Protein AF-A0A355UEP9-F1 (afdb_monomer)

Foldseek 3Di:
DPDLADEDEQFDDPVVPDPDTDGDDDLCLLVCL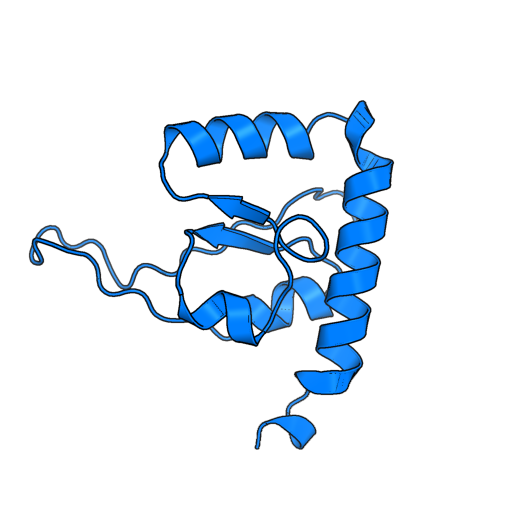QVLHAYEYEDDPVCVVQDDDLQAHDYDPDPVRSVVVVVVSPPPVCSVSSNRNSVVSNVSSVVQVDPVNPD

Sequence (103 aa):
SAHSLSLNITELRNTYVLKKPIHKLHLRTFEIPMAGGLEFTSYTPEILNYFEPDKEIVLYDSDEEMTEKARFYLDPKNEYLCKIMKKNARKRSVSEHTWKNRF

Mean predicted aligned error: 5.2 Å

pLDDT: mean 88.57, std 11.93, range [45.47, 97.94]

Nearest PDB structures (foldseek):
  6kih-assembly4_D  TM=8.461E-01  e=3.563E-02  Thermosynechococcus vestitus
  5d00-assembly1_A  TM=7.345E-01  e=4.047E-02  Bacillus subtilis subsp. subtilis str. 168
  5i45-assembly1_A  TM=8.229E-01  e=8.160E-02  Francisella tularensis subsp. tularensis SCHU S4
  5d00-assembly1_B  TM=7.359E-01  e=1.275E-01  Bacillus subtilis subsp. subtilis str. 168
  4xsp-assembly1_B  TM=8.610E-01  e=7.596E-01  Nostoc sp. PCC 7120 = FACHB-418

Structure (mmCIF, N/CA/C/O backbone):
data_AF-A0A355UEP9-F1
#
_entry.id   AF-A0A355UEP9-F1
#
loop_
_atom_site.group_PDB
_atom_site.id
_atom_site.type_symbol
_atom_site.label_atom_id
_atom_site.label_alt_id
_atom_site.label_comp_id
_atom_site.label_asym_id
_atom_site.label_entity_id
_atom_site.label_seq_id
_atom_site.pdbx_PDB_ins_code
_atom_site.Cartn_x
_atom_site.Cartn_y
_atom_site.Cartn_z
_atom_site.occupancy
_atom_site.B_iso_or_equiv
_atom_site.auth_seq_id
_atom_site.auth_comp_id
_atom_site.auth_asym_id
_atom_site.auth_atom_id
_atom_site.pdbx_PDB_model_num
ATOM 1 N N . SER A 1 1 ? -2.854 -7.532 14.833 1.00 45.47 1 SER A N 1
ATOM 2 C CA . SER A 1 1 ? -1.714 -8.136 14.117 1.00 45.47 1 SER A CA 1
ATOM 3 C C . SER A 1 1 ? -0.683 -7.048 13.870 1.00 45.47 1 SER A C 1
ATOM 5 O O . SER A 1 1 ? -1.052 -6.001 13.351 1.00 45.47 1 SER A O 1
ATOM 7 N N . ALA A 1 2 ? 0.544 -7.242 14.355 1.00 48.16 2 ALA A N 1
ATOM 8 C CA . ALA A 1 2 ? 1.535 -6.208 14.679 1.00 48.16 2 ALA A CA 1
ATOM 9 C C . ALA A 1 2 ? 2.425 -5.754 13.501 1.00 48.16 2 ALA A C 1
ATOM 11 O O . ALA A 1 2 ? 3.587 -5.412 13.701 1.00 48.16 2 ALA A O 1
ATOM 12 N N . HIS A 1 3 ? 1.893 -5.739 12.276 1.00 53.31 3 HIS A N 1
ATOM 13 C CA . HIS A 1 3 ? 2.623 -5.235 11.110 1.00 53.31 3 HIS A CA 1
ATOM 14 C C . HIS A 1 3 ? 1.812 -4.135 10.416 1.00 53.31 3 HIS A C 1
ATOM 16 O O . HIS A 1 3 ? 0.696 -4.353 9.931 1.00 53.31 3 HIS A O 1
ATOM 22 N N . SER A 1 4 ? 2.348 -2.915 10.424 1.00 68.75 4 SER A N 1
ATOM 23 C CA . SER A 1 4 ? 1.746 -1.716 9.827 1.00 68.75 4 SER A CA 1
ATOM 24 C C . SER A 1 4 ? 1.742 -1.781 8.298 1.00 68.75 4 SER A C 1
ATOM 26 O O . SER A 1 4 ? 0.736 -1.394 7.708 1.00 68.75 4 SER A O 1
ATOM 28 N N . LEU A 1 5 ? 2.772 -2.377 7.688 1.00 80.12 5 LEU A N 1
ATOM 29 C CA . LEU A 1 5 ? 3.012 -2.384 6.242 1.00 80.12 5 LEU A CA 1
ATOM 30 C C . LEU A 1 5 ? 3.452 -3.776 5.743 1.00 80.12 5 LEU A C 1
ATOM 32 O O . LEU A 1 5 ? 4.096 -4.520 6.485 1.00 80.12 5 LEU A O 1
ATOM 36 N N . SER A 1 6 ? 3.115 -4.142 4.505 1.00 85.06 6 SER A N 1
ATOM 37 C CA . SER A 1 6 ? 3.546 -5.391 3.859 1.00 85.06 6 SER A CA 1
ATOM 38 C C . SER A 1 6 ? 4.181 -5.086 2.505 1.00 85.06 6 SER A C 1
ATOM 40 O O . SER A 1 6 ? 3.496 -4.672 1.577 1.00 85.06 6 SER A O 1
ATOM 42 N N . LEU A 1 7 ? 5.500 -5.277 2.415 1.00 84.62 7 LEU A N 1
ATOM 43 C CA . LEU A 1 7 ? 6.269 -5.017 1.200 1.00 84.62 7 LEU A CA 1
ATOM 44 C C . LEU A 1 7 ? 6.058 -6.136 0.171 1.00 84.62 7 LEU A C 1
ATOM 46 O O . LEU A 1 7 ? 6.262 -7.316 0.474 1.00 84.62 7 LEU A O 1
ATOM 50 N N . ASN A 1 8 ? 5.707 -5.756 -1.053 1.00 83.25 8 ASN A N 1
ATOM 51 C CA . ASN A 1 8 ? 5.594 -6.647 -2.198 1.00 83.25 8 ASN A CA 1
ATOM 52 C C . ASN A 1 8 ? 6.505 -6.166 -3.332 1.00 83.25 8 ASN A C 1
ATOM 54 O O . ASN A 1 8 ? 6.421 -5.021 -3.768 1.00 83.25 8 ASN A O 1
ATOM 58 N N . ILE A 1 9 ? 7.363 -7.056 -3.822 1.00 82.38 9 ILE A N 1
ATOM 59 C CA . ILE A 1 9 ? 8.309 -6.766 -4.901 1.00 82.38 9 ILE A CA 1
ATOM 60 C C . ILE A 1 9 ? 7.688 -7.270 -6.203 1.00 82.38 9 ILE A C 1
ATOM 62 O O . ILE A 1 9 ? 7.433 -8.466 -6.332 1.00 82.38 9 ILE A O 1
ATOM 66 N N . THR A 1 10 ? 7.436 -6.365 -7.152 1.00 77.00 10 THR A N 1
ATOM 67 C CA . THR A 1 10 ? 6.856 -6.699 -8.473 1.00 77.00 10 THR A CA 1
ATOM 68 C C . THR A 1 10 ? 7.912 -6.975 -9.541 1.00 77.00 10 THR A C 1
ATOM 70 O O . THR A 1 10 ? 7.588 -7.439 -10.635 1.00 77.00 10 THR A O 1
ATOM 73 N N . GLU A 1 11 ? 9.180 -6.690 -9.249 1.00 75.00 11 GLU A N 1
ATOM 74 C CA . GLU A 1 11 ? 10.294 -6.921 -10.161 1.00 75.00 11 GLU A CA 1
ATOM 75 C C . GLU A 1 11 ? 10.601 -8.415 -10.312 1.00 75.00 11 GLU A C 1
ATOM 77 O O . GLU A 1 11 ? 10.985 -9.112 -9.367 1.00 75.00 11 GLU A O 1
ATOM 82 N N . LEU A 1 12 ? 10.500 -8.914 -11.542 1.00 65.25 12 LEU A N 1
ATOM 83 C CA . LEU A 1 12 ? 10.923 -10.260 -11.897 1.00 65.25 12 LEU A CA 1
ATOM 84 C C . LEU A 1 12 ? 12.445 -10.293 -12.042 1.00 65.25 12 LEU A C 1
ATOM 86 O O . LEU A 1 12 ? 12.975 -9.939 -13.090 1.00 65.25 12 LEU A O 1
ATOM 90 N N . ARG A 1 13 ? 13.127 -10.772 -10.992 1.00 55.31 13 ARG A N 1
ATOM 91 C CA . ARG A 1 13 ? 14.568 -11.086 -10.956 1.00 55.31 13 ARG A CA 1
ATOM 92 C C . ARG A 1 13 ? 15.435 -9.996 -11.606 1.00 55.31 13 ARG A C 1
ATOM 94 O O . ARG A 1 13 ? 15.818 -10.106 -12.773 1.00 55.31 13 ARG A O 1
ATOM 101 N N . ASN A 1 14 ? 15.840 -9.003 -10.816 1.00 60.97 14 ASN A N 1
ATOM 102 C CA . ASN A 1 14 ? 16.933 -8.103 -11.178 1.00 60.97 14 ASN A CA 1
ATOM 103 C C . ASN A 1 14 ? 18.256 -8.899 -11.252 1.00 60.97 14 ASN A C 1
ATOM 105 O O . ASN A 1 14 ? 19.008 -9.015 -10.292 1.00 60.97 14 ASN A O 1
ATOM 109 N N . THR A 1 15 ? 18.479 -9.561 -12.386 1.00 63.12 15 THR A N 1
ATOM 110 C CA . THR A 1 15 ? 19.655 -10.402 -12.666 1.00 63.12 15 THR A CA 1
ATOM 111 C C . THR A 1 15 ? 20.836 -9.589 -13.191 1.00 63.12 15 THR A C 1
ATOM 113 O O . THR A 1 15 ? 21.844 -10.176 -13.570 1.00 63.12 15 THR A O 1
ATOM 116 N N . TYR A 1 16 ? 20.702 -8.259 -13.284 1.00 63.09 16 TYR A N 1
ATOM 117 C CA . TYR A 1 16 ? 21.616 -7.361 -14.002 1.00 63.09 16 TYR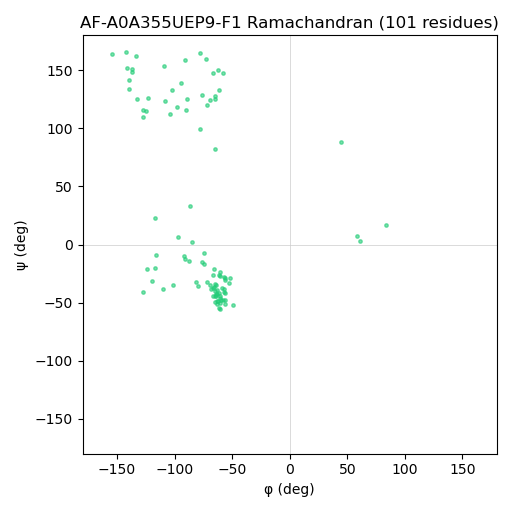 A CA 1
ATOM 118 C C . TYR A 1 16 ? 21.781 -7.676 -15.504 1.00 63.09 16 TYR A C 1
ATOM 120 O O . TYR A 1 16 ? 22.592 -7.052 -16.182 1.00 63.09 16 TYR A O 1
ATOM 128 N N . VAL A 1 17 ? 20.993 -8.613 -16.050 1.00 67.81 17 VAL A N 1
ATOM 129 C CA . VAL A 1 17 ? 21.004 -8.970 -17.480 1.00 67.81 17 VAL A CA 1
ATOM 130 C C . VAL A 1 17 ? 20.177 -7.982 -18.307 1.00 67.81 17 VAL A C 1
ATOM 132 O O . VAL A 1 17 ? 20.495 -7.714 -19.464 1.00 67.81 17 VAL A O 1
ATOM 135 N N . LEU A 1 18 ? 19.113 -7.418 -17.726 1.00 66.06 18 LEU A N 1
ATOM 136 C CA . LEU A 1 18 ? 18.221 -6.480 -18.405 1.00 66.06 18 LEU A CA 1
ATOM 137 C C . LEU A 1 18 ? 18.516 -5.040 -17.978 1.00 66.06 18 LEU A C 1
ATOM 139 O O . LEU A 1 18 ? 18.569 -4.741 -16.790 1.00 66.06 18 LEU A O 1
ATOM 143 N N . LYS A 1 19 ? 18.620 -4.127 -18.956 1.00 68.50 19 LYS A N 1
ATOM 144 C CA . LYS A 1 19 ? 18.733 -2.673 -18.709 1.00 68.50 19 LYS A CA 1
ATOM 145 C C . LYS A 1 19 ? 17.523 -2.087 -17.977 1.00 68.50 19 LYS A C 1
ATOM 147 O O . LYS A 1 19 ? 17.649 -1.040 -17.355 1.00 68.50 19 LYS A O 1
ATOM 152 N N . LYS A 1 20 ? 16.354 -2.717 -18.113 1.00 69.38 20 LYS A N 1
ATOM 153 C CA . LYS A 1 20 ? 15.120 -2.361 -17.410 1.00 69.38 20 LYS A CA 1
ATOM 154 C C . LYS A 1 20 ? 14.504 -3.643 -16.844 1.00 69.38 20 LYS A C 1
ATOM 156 O O . LYS A 1 20 ? 14.319 -4.580 -17.627 1.00 69.38 20 LYS A O 1
ATOM 161 N N . PRO A 1 21 ? 14.223 -3.718 -15.534 1.00 73.75 21 PRO A N 1
ATOM 162 C CA . PRO A 1 21 ? 13.565 -4.878 -14.951 1.00 73.75 21 PRO A CA 1
ATOM 163 C C . PRO A 1 21 ? 12.161 -5.059 -15.543 1.00 73.75 21 PRO A C 1
ATOM 165 O O . PRO A 1 21 ? 11.510 -4.104 -15.969 1.00 73.75 21 PRO A O 1
ATOM 168 N N . ILE A 1 22 ? 11.704 -6.309 -15.606 1.00 78.25 22 ILE A N 1
ATOM 169 C CA . ILE A 1 22 ? 10.335 -6.627 -16.016 1.00 78.25 22 ILE A CA 1
ATOM 170 C C . ILE A 1 22 ? 9.479 -6.621 -14.755 1.00 78.25 22 ILE A C 1
ATOM 172 O O . ILE A 1 22 ? 9.770 -7.358 -13.814 1.00 78.25 22 ILE A O 1
ATOM 176 N N . HIS A 1 23 ? 8.410 -5.832 -14.750 1.00 80.38 23 HIS A N 1
ATOM 177 C CA . HIS A 1 23 ? 7.447 -5.820 -13.655 1.00 80.38 23 HIS A CA 1
ATOM 178 C C . HIS A 1 23 ? 6.284 -6.761 -13.962 1.00 80.38 23 HIS A C 1
ATOM 180 O O . HIS A 1 23 ? 5.797 -6.813 -15.094 1.00 80.38 23 HIS A O 1
ATOM 186 N N . LYS A 1 24 ? 5.834 -7.509 -12.953 1.00 84.38 24 LYS A N 1
ATOM 187 C CA . LYS A 1 24 ? 4.636 -8.346 -13.031 1.00 84.38 24 LYS A CA 1
ATOM 188 C C . LYS A 1 24 ? 3.855 -8.259 -11.730 1.00 84.38 24 LYS A C 1
ATOM 190 O O . LYS A 1 24 ? 4.417 -8.420 -10.649 1.00 84.38 24 LYS A O 1
ATOM 195 N N . LEU A 1 25 ? 2.540 -8.085 -11.838 1.00 84.56 25 LEU A N 1
ATOM 196 C CA . LEU A 1 25 ? 1.664 -8.206 -10.680 1.00 84.56 25 LEU A CA 1
ATOM 197 C C . LEU A 1 25 ? 1.591 -9.665 -10.218 1.00 84.56 25 LEU A C 1
ATOM 199 O O . LEU A 1 25 ? 1.261 -10.584 -10.976 1.00 84.56 25 LEU A O 1
ATOM 203 N N . HIS A 1 26 ? 1.918 -9.874 -8.947 1.00 87.19 26 HIS A N 1
ATOM 204 C CA . HIS A 1 26 ? 1.808 -11.165 -8.282 1.00 87.19 26 HIS A CA 1
ATOM 205 C C . HIS A 1 26 ? 0.430 -11.307 -7.627 1.00 87.19 26 HIS A C 1
ATOM 207 O O . HIS A 1 26 ? -0.213 -10.318 -7.291 1.00 87.19 26 HIS A O 1
ATOM 213 N N . LEU A 1 27 ? -0.009 -12.545 -7.363 1.00 90.06 27 LEU A N 1
ATOM 214 C CA . LEU A 1 27 ? -1.244 -12.781 -6.596 1.00 90.06 27 LEU A CA 1
ATOM 215 C C . LEU A 1 27 ? -1.207 -12.099 -5.220 1.00 90.06 27 LEU A C 1
ATOM 217 O O . LEU A 1 27 ? -2.233 -11.622 -4.738 1.00 90.06 27 LEU A O 1
ATOM 221 N N . ARG A 1 28 ? -0.001 -11.941 -4.664 1.00 89.88 28 ARG A N 1
ATOM 222 C CA . ARG A 1 28 ? 0.263 -11.223 -3.419 1.00 89.88 28 ARG A CA 1
ATOM 223 C C . ARG A 1 28 ? -0.320 -9.805 -3.386 1.00 89.88 28 ARG A C 1
ATOM 225 O O . ARG A 1 28 ? -0.797 -9.398 -2.331 1.00 89.88 28 ARG A O 1
ATOM 232 N N . THR A 1 29 ? -0.366 -9.116 -4.529 1.00 93.12 29 THR A N 1
ATOM 233 C CA . THR A 1 29 ? -0.968 -7.778 -4.664 1.00 93.12 29 THR A CA 1
ATOM 234 C C . THR A 1 29 ? -2.440 -7.764 -4.233 1.00 93.12 29 THR A C 1
ATOM 236 O O . THR A 1 29 ? -2.940 -6.753 -3.754 1.00 93.12 29 THR A O 1
ATOM 239 N N . PHE A 1 30 ? -3.139 -8.896 -4.349 1.00 93.81 30 PHE A N 1
ATOM 240 C CA . PHE A 1 30 ? -4.539 -9.051 -3.945 1.00 93.81 30 PHE A CA 1
ATOM 241 C C . PHE A 1 30 ? -4.673 -9.757 -2.588 1.00 93.81 30 PHE A C 1
ATOM 243 O O . PHE A 1 30 ? -5.557 -9.429 -1.793 1.00 93.81 30 PHE A O 1
ATOM 250 N N . GLU A 1 31 ? -3.782 -10.706 -2.292 1.00 92.94 31 GLU A N 1
ATOM 251 C CA . GLU A 1 31 ? -3.803 -11.475 -1.043 1.00 92.94 31 GLU A CA 1
ATOM 252 C C . GLU A 1 31 ? -3.459 -10.619 0.183 1.00 92.94 31 GLU A C 1
ATOM 254 O O . GLU A 1 31 ? -4.090 -10.791 1.227 1.00 92.94 31 GLU A O 1
ATOM 259 N N . ILE A 1 32 ? -2.511 -9.676 0.077 1.00 94.62 32 ILE A N 1
ATOM 260 C CA . ILE A 1 32 ? -2.134 -8.786 1.190 1.00 94.62 32 ILE A CA 1
ATOM 261 C C . ILE A 1 32 ? -3.339 -7.951 1.653 1.00 94.62 32 ILE A C 1
ATOM 263 O O . ILE A 1 32 ? -3.713 -8.060 2.830 1.00 94.62 32 ILE A O 1
ATOM 267 N N . PRO A 1 33 ? -4.011 -7.179 0.774 1.00 95.44 33 PRO A N 1
ATOM 268 C CA . PRO A 1 33 ? -5.241 -6.481 1.136 1.00 95.44 33 PRO A CA 1
ATOM 269 C C . PRO A 1 33 ? -6.341 -7.413 1.661 1.00 95.44 33 PRO A C 1
ATOM 271 O O . PRO A 1 33 ? -7.006 -7.101 2.653 1.00 95.44 33 PRO A O 1
ATOM 274 N N . MET A 1 34 ? -6.519 -8.590 1.050 1.00 94.31 34 MET A N 1
ATOM 275 C CA . MET A 1 34 ? -7.532 -9.565 1.470 1.00 94.31 34 MET A CA 1
ATOM 276 C C . MET A 1 34 ? -7.268 -10.114 2.880 1.00 94.31 34 MET A C 1
ATOM 278 O O . MET A 1 34 ? -8.208 -10.301 3.654 1.00 94.31 34 MET A O 1
ATOM 282 N N . ALA A 1 35 ? -6.003 -10.292 3.261 1.00 93.19 35 ALA A N 1
ATOM 283 C CA . ALA A 1 35 ? -5.583 -10.662 4.611 1.00 93.19 35 ALA A CA 1
ATOM 284 C C . ALA A 1 35 ? -5.692 -9.501 5.624 1.00 93.19 35 ALA A C 1
ATOM 286 O O . ALA A 1 35 ? -5.560 -9.719 6.827 1.00 93.19 35 ALA A O 1
ATOM 287 N N . GLY A 1 36 ? -6.004 -8.279 5.174 1.00 92.69 36 GLY A N 1
ATOM 288 C CA . GLY A 1 36 ? -6.053 -7.071 6.006 1.00 92.69 36 GLY A CA 1
ATOM 289 C C . GLY A 1 36 ? -4.691 -6.397 6.208 1.00 92.69 36 GLY A C 1
ATOM 290 O O . GLY A 1 36 ? -4.537 -5.595 7.134 1.00 92.69 36 GLY A O 1
ATOM 291 N N . GLY A 1 37 ? -3.701 -6.733 5.380 1.00 93.75 37 GLY A N 1
ATOM 292 C CA . GLY A 1 37 ? -2.431 -6.019 5.283 1.00 93.75 37 GLY A CA 1
ATOM 293 C C . GLY A 1 37 ? -2.561 -4.728 4.474 1.00 93.75 37 GLY A C 1
ATOM 294 O O . GLY A 1 37 ? -3.557 -4.508 3.786 1.00 93.75 37 GLY A O 1
ATOM 295 N N . LEU A 1 38 ? -1.553 -3.862 4.587 1.00 96.12 38 LEU A N 1
ATOM 296 C CA . LEU A 1 38 ? -1.419 -2.674 3.745 1.00 96.12 38 LEU A CA 1
ATOM 297 C C . LEU A 1 38 ? -0.336 -2.965 2.711 1.00 96.12 38 LEU A C 1
ATOM 299 O O . LEU A 1 38 ? 0.824 -3.131 3.089 1.00 96.12 38 LEU A O 1
ATOM 303 N N . GLU A 1 39 ? -0.738 -3.068 1.447 1.00 96.38 39 GLU A N 1
ATOM 304 C CA . GLU A 1 39 ? 0.173 -3.288 0.325 1.00 96.38 39 GLU A CA 1
ATOM 305 C C . GLU A 1 39 ? 1.100 -2.085 0.171 1.00 96.38 39 GLU A C 1
ATOM 307 O O . GLU A 1 39 ? 0.642 -0.942 0.086 1.00 96.38 39 GLU A O 1
ATOM 312 N N . PHE A 1 40 ? 2.398 -2.364 0.125 1.00 96.31 40 PHE A N 1
ATOM 313 C CA . PHE A 1 40 ? 3.434 -1.397 -0.187 1.00 96.31 40 PHE A CA 1
ATOM 314 C C . PHE A 1 40 ? 4.301 -1.946 -1.307 1.00 96.31 40 PHE A C 1
ATOM 316 O O . PHE A 1 40 ? 4.926 -2.995 -1.148 1.00 96.31 40 PHE A O 1
ATOM 323 N N . THR A 1 41 ? 4.298 -1.282 -2.456 1.00 95.00 41 THR A N 1
ATOM 324 C CA . THR A 1 41 ? 4.933 -1.823 -3.659 1.00 95.00 41 THR A CA 1
ATOM 325 C C . THR A 1 41 ? 5.358 -0.727 -4.626 1.00 95.00 41 THR A C 1
ATOM 327 O O . THR A 1 41 ? 4.920 0.415 -4.513 1.00 95.00 41 THR A O 1
ATOM 330 N N . SER A 1 42 ? 6.225 -1.066 -5.572 1.00 93.44 42 SER A N 1
ATOM 331 C CA . SER A 1 42 ? 6.666 -0.135 -6.602 1.00 93.44 42 SER A CA 1
ATOM 332 C C . SER A 1 42 ? 5.516 0.230 -7.543 1.00 93.44 42 SER A C 1
ATOM 334 O O . SER A 1 42 ? 4.638 -0.587 -7.844 1.00 93.44 42 SER A O 1
ATOM 336 N N . TYR A 1 43 ? 5.538 1.453 -8.053 1.00 93.31 43 TYR A N 1
ATOM 337 C CA . TYR A 1 43 ? 4.581 1.924 -9.033 1.00 93.31 43 TYR A CA 1
ATOM 338 C C . TYR A 1 43 ? 4.662 1.091 -10.318 1.00 93.31 43 TYR A C 1
ATOM 340 O O . TYR A 1 43 ? 5.731 0.829 -10.867 1.00 93.31 43 TYR A O 1
ATOM 348 N N . THR A 1 44 ? 3.499 0.682 -10.819 1.00 90.62 44 THR A N 1
ATOM 349 C CA . THR A 1 44 ? 3.340 0.158 -12.177 1.00 90.62 44 THR A CA 1
ATOM 350 C C . THR A 1 44 ? 2.033 0.709 -12.744 1.00 90.62 44 THR A C 1
ATOM 352 O O . THR A 1 44 ? 1.045 0.762 -12.012 1.00 90.62 44 THR A O 1
ATOM 355 N N . PRO A 1 45 ? 1.953 1.084 -14.033 1.00 91.75 45 PRO A N 1
ATOM 356 C CA . PRO A 1 45 ? 0.700 1.579 -14.610 1.00 91.75 45 PRO A CA 1
ATOM 357 C C . PRO A 1 45 ? -0.470 0.594 -14.459 1.00 91.75 45 PRO A C 1
ATOM 359 O O . PRO A 1 45 ? -1.619 1.001 -14.331 1.00 91.75 45 PRO A O 1
ATOM 362 N N . GLU A 1 46 ? -0.177 -0.711 -14.440 1.00 92.19 46 GLU A N 1
ATOM 363 C CA . GLU A 1 46 ? -1.184 -1.764 -14.305 1.00 92.19 46 GLU A CA 1
ATOM 364 C C . GLU A 1 46 ? -1.892 -1.737 -12.940 1.00 92.19 46 GLU A C 1
ATOM 366 O O . GLU A 1 46 ? -3.097 -1.986 -12.881 1.00 92.19 46 GLU A O 1
ATOM 371 N N . ILE A 1 47 ? -1.181 -1.405 -11.850 1.00 93.62 47 ILE A N 1
ATOM 372 C CA . ILE A 1 47 ? -1.733 -1.487 -10.487 1.00 93.62 47 ILE A CA 1
ATOM 373 C C . ILE A 1 47 ? -2.870 -0.487 -10.242 1.00 93.62 47 ILE A C 1
ATOM 375 O O . ILE A 1 47 ? -3.769 -0.757 -9.444 1.00 93.62 47 ILE A O 1
ATOM 379 N N . LEU A 1 48 ? -2.871 0.626 -10.982 1.00 94.31 48 LEU A N 1
ATOM 380 C CA . LEU A 1 48 ? -3.895 1.669 -10.904 1.00 94.31 48 LEU A CA 1
ATOM 381 C C . LEU A 1 48 ? -5.276 1.187 -11.365 1.00 94.31 48 LEU A C 1
ATOM 383 O O . LEU A 1 48 ? -6.288 1.767 -10.980 1.00 94.31 48 LEU A O 1
ATOM 387 N N . ASN A 1 49 ? -5.335 0.112 -12.158 1.00 94.19 49 ASN A N 1
ATOM 388 C CA . ASN A 1 49 ? -6.604 -0.496 -12.564 1.00 94.19 49 ASN A CA 1
ATOM 389 C C . ASN A 1 49 ? -7.269 -1.283 -11.426 1.00 94.19 49 ASN A C 1
ATOM 391 O O . ASN A 1 49 ? -8.451 -1.606 -11.521 1.00 94.19 49 ASN A O 1
ATOM 395 N N . TYR A 1 50 ? -6.519 -1.617 -10.372 1.00 94.75 50 TYR A N 1
ATOM 396 C CA . TYR A 1 50 ? -6.995 -2.458 -9.276 1.00 94.75 50 TYR A CA 1
ATOM 397 C C . TYR A 1 50 ? -7.179 -1.675 -7.978 1.00 94.75 50 TYR A C 1
ATOM 399 O O . TYR A 1 50 ? -8.155 -1.900 -7.271 1.00 94.75 50 TYR A O 1
ATOM 407 N N . PHE A 1 51 ? -6.301 -0.722 -7.667 1.00 96.75 51 PHE A N 1
ATOM 408 C CA . PHE A 1 51 ? -6.325 -0.002 -6.391 1.00 96.75 51 PHE A CA 1
ATOM 409 C C . P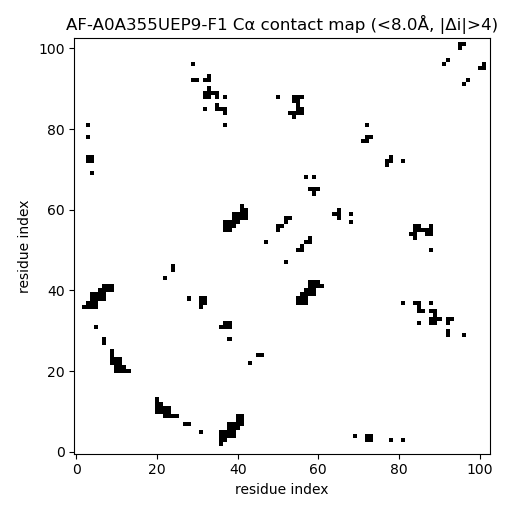HE A 1 51 ? -6.093 1.498 -6.558 1.00 96.75 51 PHE A C 1
ATOM 411 O O . PHE A 1 51 ? -5.395 1.941 -7.467 1.00 96.75 51 PHE A O 1
ATOM 418 N N . GLU A 1 52 ? -6.660 2.276 -5.639 1.00 97.44 52 GLU A N 1
ATOM 419 C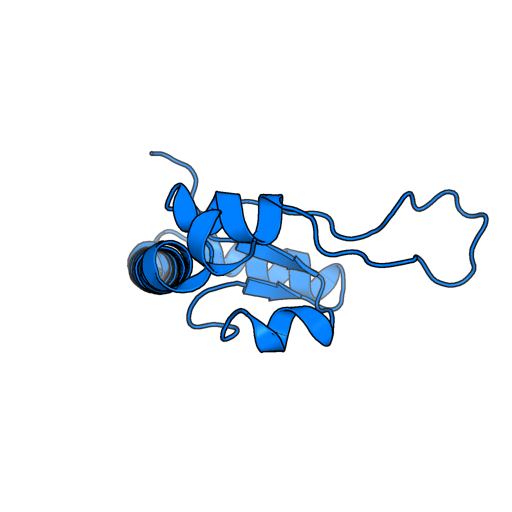 CA . GLU A 1 52 ? -6.471 3.721 -5.535 1.00 97.44 52 GLU A CA 1
ATOM 420 C C . GLU A 1 52 ? -5.267 4.028 -4.616 1.00 97.44 52 GLU A C 1
ATOM 422 O O . GLU A 1 52 ? -5.306 3.701 -3.416 1.00 97.44 52 GLU A O 1
ATOM 427 N N . PRO A 1 53 ? -4.185 4.632 -5.149 1.00 96.38 53 PRO A N 1
ATOM 428 C CA . PRO A 1 53 ? -3.015 5.009 -4.357 1.00 96.38 53 PRO A CA 1
ATOM 429 C C . PRO A 1 53 ? -3.383 5.954 -3.209 1.00 96.38 53 PRO A C 1
ATOM 431 O O . PRO A 1 53 ? -4.327 6.733 -3.319 1.00 96.38 53 PRO A O 1
ATOM 434 N N . ASP A 1 54 ? -2.666 5.853 -2.089 1.00 95.38 54 ASP A N 1
ATOM 435 C CA . ASP A 1 54 ? -2.830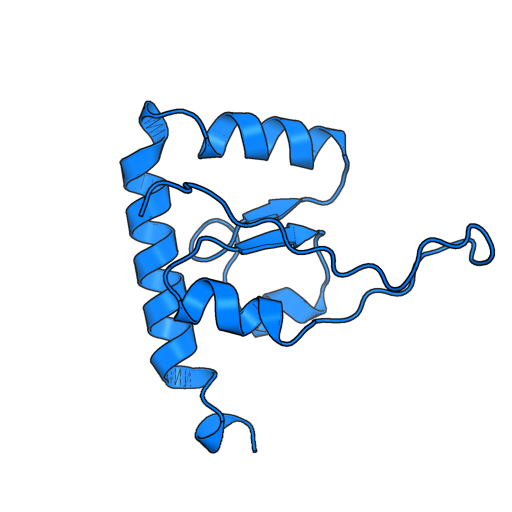 6.679 -0.877 1.00 95.38 54 ASP A CA 1
ATOM 436 C C . ASP A 1 54 ? -4.212 6.588 -0.192 1.00 95.38 54 ASP A C 1
ATOM 438 O O . ASP A 1 54 ? -4.454 7.196 0.851 1.00 95.38 54 ASP A O 1
ATOM 442 N N . LYS A 1 55 ? -5.103 5.733 -0.706 1.00 97.31 55 LYS A N 1
ATOM 443 C CA . LYS A 1 55 ? -6.401 5.401 -0.102 1.00 97.31 55 LYS A CA 1
ATOM 444 C C . LYS A 1 55 ? -6.545 3.926 0.238 1.00 97.31 55 LYS A C 1
ATOM 446 O O . LYS A 1 55 ? -7.256 3.591 1.188 1.00 97.31 55 LYS A O 1
ATOM 451 N N . GLU A 1 56 ? -5.907 3.054 -0.535 1.00 97.69 56 GLU A N 1
ATOM 452 C CA . GLU A 1 56 ? -5.984 1.597 -0.379 1.00 97.69 56 GLU A CA 1
ATOM 453 C C . GLU A 1 56 ? -4.604 0.956 -0.294 1.00 97.69 56 GLU A C 1
ATOM 455 O O . GLU A 1 56 ? -4.390 0.073 0.534 1.00 97.69 56 GLU A O 1
ATOM 460 N N . ILE A 1 57 ? -3.660 1.421 -1.109 1.00 97.25 57 ILE A N 1
ATOM 461 C CA . ILE A 1 57 ? -2.300 0.887 -1.168 1.00 97.25 57 ILE A CA 1
ATOM 462 C C . ILE A 1 57 ? -1.280 2.023 -1.167 1.00 97.25 57 ILE A C 1
ATOM 464 O O . ILE A 1 57 ? -1.613 3.171 -1.467 1.00 97.25 57 ILE A O 1
ATOM 468 N N . VAL A 1 58 ? -0.033 1.694 -0.850 1.00 97.50 58 VAL A N 1
ATOM 469 C CA . VAL A 1 58 ? 1.090 2.628 -0.897 1.00 97.50 58 VAL A CA 1
ATOM 470 C C . VAL A 1 58 ? 1.981 2.263 -2.082 1.00 97.50 58 VAL A C 1
ATOM 472 O O . VAL A 1 58 ? 2.469 1.136 -2.171 1.00 97.50 58 VAL A O 1
ATOM 475 N N . LEU A 1 59 ? 2.201 3.223 -2.979 1.00 96.38 59 LEU A N 1
ATOM 476 C CA . LEU A 1 59 ? 3.103 3.082 -4.124 1.00 96.38 59 LEU A CA 1
ATOM 477 C C . LEU A 1 59 ? 4.361 3.929 -3.937 1.00 96.38 59 LEU A C 1
ATOM 479 O O . LEU A 1 59 ? 4.295 4.945 -3.250 1.00 96.38 59 LEU A O 1
ATOM 483 N N . TYR A 1 60 ? 5.473 3.539 -4.550 1.00 95.31 60 TYR A N 1
ATOM 484 C CA . TYR A 1 60 ? 6.704 4.336 -4.640 1.00 95.31 60 TYR A CA 1
ATOM 485 C C . TYR A 1 60 ? 7.355 4.160 -6.017 1.00 95.31 60 TYR A C 1
ATOM 487 O O . TYR A 1 60 ? 7.200 3.106 -6.628 1.00 95.31 60 TYR A O 1
ATOM 495 N N . ASP A 1 61 ? 8.088 5.158 -6.500 1.00 93.12 61 ASP A N 1
ATOM 496 C CA . ASP A 1 61 ? 8.754 5.144 -7.812 1.00 93.12 61 ASP A CA 1
ATOM 497 C C . ASP A 1 61 ? 10.291 5.209 -7.705 1.00 93.12 61 ASP A C 1
ATOM 499 O O . ASP A 1 61 ? 11.001 4.999 -8.686 1.00 93.12 61 ASP A O 1
ATOM 503 N N . SER A 1 62 ? 10.832 5.447 -6.503 1.00 92.44 62 SER A N 1
ATOM 504 C CA . SER A 1 62 ? 12.274 5.389 -6.230 1.00 92.44 62 SER A CA 1
ATOM 505 C C . SER A 1 62 ? 12.596 4.801 -4.853 1.00 92.44 62 SER A C 1
ATOM 507 O O . SER A 1 62 ? 11.724 4.689 -3.987 1.00 92.44 62 SER A O 1
ATOM 509 N N . ASP A 1 63 ? 13.863 4.440 -4.633 1.00 90.62 63 ASP A N 1
ATOM 510 C CA . ASP A 1 63 ? 14.349 3.930 -3.344 1.00 90.62 63 ASP A CA 1
ATOM 511 C C . ASP A 1 63 ? 14.266 4.993 -2.234 1.00 90.62 63 ASP A C 1
ATOM 513 O O . ASP A 1 63 ? 13.981 4.681 -1.069 1.00 90.62 63 ASP A O 1
ATOM 517 N N . GLU A 1 64 ? 14.481 6.263 -2.587 1.00 95.00 64 GLU A N 1
ATOM 518 C CA . GLU A 1 64 ? 14.303 7.403 -1.688 1.00 95.00 64 GLU A CA 1
ATOM 519 C C . GLU A 1 64 ? 12.838 7.523 -1.267 1.00 95.00 64 GLU A C 1
ATOM 521 O O . GLU A 1 64 ? 12.547 7.524 -0.069 1.00 95.00 64 GLU A O 1
ATOM 526 N N . GLU A 1 65 ? 11.907 7.521 -2.227 1.00 95.88 65 GLU A N 1
ATOM 527 C CA . GLU A 1 65 ? 10.471 7.592 -1.944 1.00 95.88 65 GLU A CA 1
ATOM 528 C C . GLU A 1 65 ? 9.995 6.372 -1.144 1.00 95.88 65 GLU A C 1
ATOM 530 O O . GLU A 1 65 ? 9.210 6.511 -0.202 1.00 95.88 65 GLU A O 1
ATOM 535 N N . MET A 1 66 ? 10.508 5.177 -1.457 1.00 94.69 66 MET A N 1
ATOM 536 C CA . MET A 1 66 ? 10.245 3.965 -0.683 1.00 94.69 66 MET A CA 1
ATOM 537 C C . MET A 1 66 ? 10.643 4.175 0.781 1.00 94.69 66 MET A C 1
ATOM 539 O O . MET A 1 66 ? 9.881 3.870 1.700 1.00 94.69 66 MET A O 1
ATOM 543 N N . THR A 1 67 ? 11.834 4.719 1.015 1.00 95.31 67 THR A N 1
ATOM 544 C CA . THR A 1 67 ? 12.352 4.950 2.365 1.00 95.31 67 THR A CA 1
ATOM 545 C C . THR A 1 67 ? 11.536 6.009 3.106 1.00 95.31 67 THR A C 1
ATOM 547 O O . THR A 1 67 ? 11.189 5.814 4.274 1.00 95.31 67 THR A O 1
ATOM 550 N N . GLU A 1 68 ? 11.199 7.116 2.447 1.00 96.88 68 GLU A N 1
ATOM 551 C CA . GLU A 1 68 ? 10.387 8.194 3.017 1.00 96.88 68 GLU A CA 1
ATOM 552 C C . GLU A 1 68 ? 8.979 7.712 3.378 1.00 96.88 68 GLU A C 1
ATOM 554 O O . GLU A 1 68 ? 8.535 7.888 4.518 1.00 96.88 68 GLU A O 1
ATOM 559 N N . LYS A 1 69 ? 8.303 7.019 2.454 1.00 96.12 69 LYS A N 1
ATOM 560 C CA . LYS A 1 69 ? 6.965 6.458 2.684 1.00 96.12 69 LYS A CA 1
ATOM 561 C C . LYS A 1 69 ? 6.986 5.375 3.752 1.00 96.12 69 LYS A C 1
ATOM 563 O 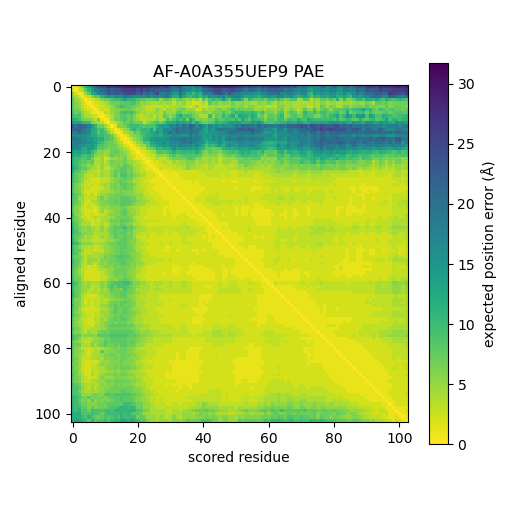O . LYS A 1 69 ? 6.103 5.363 4.609 1.00 96.12 69 LYS A O 1
ATOM 568 N N . ALA A 1 70 ? 8.003 4.515 3.780 1.00 95.31 70 ALA A N 1
ATOM 569 C CA . ALA A 1 70 ? 8.158 3.543 4.855 1.00 95.31 70 ALA A CA 1
ATOM 570 C C . ALA A 1 70 ? 8.250 4.244 6.219 1.00 95.31 70 ALA A C 1
ATOM 572 O O . ALA A 1 70 ? 7.516 3.884 7.135 1.00 95.31 70 ALA A O 1
ATOM 573 N N . ARG A 1 71 ? 9.075 5.291 6.361 1.00 95.62 71 ARG A N 1
ATOM 574 C CA . ARG A 1 71 ? 9.154 6.060 7.618 1.00 95.62 71 ARG A CA 1
ATOM 575 C C . ARG A 1 71 ? 7.815 6.691 7.987 1.00 95.62 71 ARG A C 1
ATOM 577 O O . ARG A 1 71 ? 7.407 6.594 9.140 1.00 95.62 71 ARG A O 1
ATOM 584 N N . PHE A 1 72 ? 7.124 7.289 7.019 1.00 96.19 72 PHE A N 1
ATOM 585 C CA . PHE A 1 72 ? 5.829 7.925 7.236 1.00 96.19 72 PHE A CA 1
ATOM 586 C C . PHE A 1 72 ? 4.765 6.925 7.716 1.00 96.19 72 PHE A C 1
ATOM 588 O O . PHE A 1 72 ? 4.174 7.116 8.775 1.00 96.19 72 PHE A O 1
ATOM 595 N N . TYR A 1 73 ? 4.537 5.830 6.989 1.00 94.81 73 TYR A N 1
ATOM 596 C CA . TYR A 1 73 ? 3.468 4.871 7.302 1.00 94.81 73 TYR A CA 1
ATOM 597 C C . TYR A 1 73 ? 3.789 3.938 8.486 1.00 94.81 73 TYR A C 1
ATOM 599 O O . TYR A 1 73 ? 2.884 3.295 9.029 1.00 94.81 73 TYR A O 1
ATOM 607 N N . LEU A 1 74 ? 5.059 3.859 8.903 1.00 93.50 74 LEU A N 1
ATOM 608 C CA . LEU A 1 74 ? 5.475 3.171 10.129 1.00 93.50 74 LEU A CA 1
ATOM 609 C C . LEU A 1 74 ? 5.417 4.073 11.378 1.00 93.50 74 LEU A C 1
ATOM 611 O O . LEU A 1 74 ? 5.463 3.535 12.485 1.00 93.50 74 LEU A O 1
ATOM 615 N N . ASP A 1 75 ? 5.297 5.401 11.237 1.00 94.75 75 ASP A N 1
ATOM 616 C CA . ASP A 1 75 ? 5.138 6.315 12.377 1.00 94.75 75 ASP A CA 1
ATOM 617 C C . ASP A 1 75 ? 3.798 6.035 13.095 1.00 94.75 75 ASP A C 1
ATOM 619 O O . ASP A 1 75 ? 2.738 6.084 12.457 1.00 94.75 75 ASP A O 1
ATOM 623 N N . PRO A 1 76 ? 3.796 5.775 14.420 1.00 93.44 76 PRO A N 1
ATOM 624 C CA . PRO A 1 76 ? 2.572 5.563 15.195 1.00 93.44 76 PRO A CA 1
ATOM 625 C C . PRO A 1 76 ? 1.517 6.668 15.040 1.00 93.44 76 PRO A C 1
ATOM 627 O O . PRO A 1 76 ? 0.322 6.387 15.129 1.00 93.44 76 PRO A O 1
ATOM 630 N N . LYS A 1 77 ? 1.920 7.914 14.757 1.00 95.94 77 LYS A N 1
ATOM 631 C CA . LYS A 1 77 ? 0.996 9.035 14.499 1.00 95.94 77 LYS A CA 1
ATOM 632 C C . LYS A 1 77 ? 0.086 8.781 13.296 1.00 95.94 77 LYS A C 1
ATOM 634 O O . LYS A 1 77 ? -1.034 9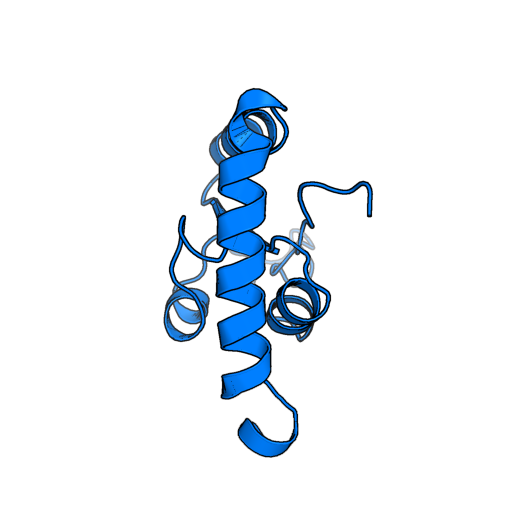.284 13.263 1.00 95.94 77 LYS A O 1
ATOM 639 N N . ASN A 1 78 ? 0.537 7.968 12.342 1.00 95.25 78 ASN A N 1
ATOM 640 C CA . ASN A 1 78 ? -0.185 7.640 11.117 1.00 95.25 78 ASN A CA 1
ATOM 641 C C . ASN A 1 78 ? -0.951 6.306 11.208 1.00 95.25 78 ASN A C 1
ATOM 643 O O . ASN A 1 78 ? -1.556 5.869 10.228 1.00 95.25 78 ASN A O 1
ATOM 647 N N . GLU A 1 79 ? -1.001 5.655 12.378 1.00 94.50 79 GLU A 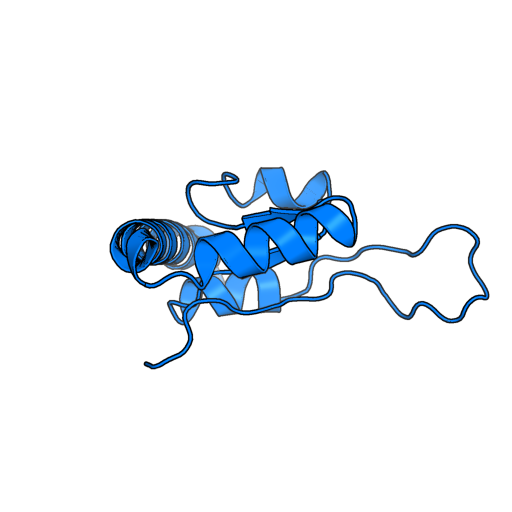N 1
ATOM 648 C CA . GLU A 1 79 ? -1.659 4.350 12.538 1.00 94.50 79 GLU A CA 1
ATOM 649 C C . GLU A 1 79 ? -3.149 4.388 12.146 1.00 94.50 79 GLU A C 1
ATOM 651 O O . GLU A 1 79 ? -3.670 3.440 11.550 1.00 94.50 79 GLU A O 1
ATOM 656 N N . TYR A 1 80 ? -3.846 5.489 12.449 1.00 95.56 80 TYR A N 1
ATOM 657 C CA . TYR A 1 80 ? -5.254 5.665 12.084 1.00 95.56 80 TYR A CA 1
ATOM 658 C C . TYR A 1 80 ? -5.461 5.698 10.563 1.00 95.56 80 TYR A C 1
ATOM 660 O O . TYR A 1 80 ? -6.364 5.031 10.052 1.00 95.56 80 TYR A O 1
ATOM 668 N N . LEU A 1 81 ? -4.585 6.397 9.836 1.00 96.38 81 LEU A N 1
ATOM 669 C CA . LEU A 1 81 ? -4.585 6.416 8.374 1.00 96.38 81 LEU A CA 1
ATOM 670 C C . LEU A 1 81 ? -4.369 5.001 7.820 1.00 96.38 81 LEU A C 1
ATOM 672 O O . LEU A 1 81 ? -5.188 4.515 7.041 1.00 96.38 81 LEU A O 1
ATOM 676 N N . CYS A 1 82 ? -3.347 4.288 8.305 1.00 96.06 82 CYS A N 1
ATOM 677 C CA . CYS A 1 82 ? -3.069 2.909 7.895 1.00 96.06 82 CYS A CA 1
ATOM 678 C C . CYS A 1 82 ? -4.267 1.975 8.146 1.00 96.06 82 CYS A C 1
ATOM 680 O O . CYS A 1 82 ? -4.564 1.108 7.323 1.00 96.06 82 CYS A O 1
ATOM 682 N N . LYS A 1 83 ? -4.992 2.145 9.263 1.00 95.75 83 LYS A N 1
ATOM 683 C CA . LYS A 1 83 ? -6.219 1.380 9.562 1.00 95.75 83 LYS A CA 1
ATOM 684 C C . LYS A 1 83 ? -7.326 1.642 8.539 1.00 95.75 83 LYS A C 1
ATOM 686 O O . LYS A 1 83 ? -7.982 0.689 8.113 1.00 95.75 83 LYS A O 1
ATOM 691 N N . ILE A 1 84 ? -7.528 2.898 8.134 1.00 97.50 84 ILE A N 1
ATOM 692 C CA . ILE A 1 84 ? -8.505 3.258 7.095 1.00 97.50 84 ILE A CA 1
ATOM 693 C C . ILE A 1 84 ? -8.116 2.623 5.759 1.00 97.50 84 ILE A C 1
ATOM 695 O O . ILE A 1 84 ? -8.952 1.965 5.138 1.00 97.50 84 ILE A O 1
ATOM 699 N N . MET A 1 85 ? -6.851 2.752 5.355 1.00 97.69 85 MET A N 1
ATOM 700 C CA . MET A 1 85 ? -6.373 2.215 4.079 1.00 97.69 85 MET A CA 1
ATOM 701 C C . MET A 1 85 ? -6.553 0.697 3.999 1.00 97.69 85 MET A C 1
ATOM 703 O O . MET A 1 85 ? -7.169 0.195 3.060 1.00 97.69 85 MET A O 1
ATOM 707 N N . LYS A 1 86 ? -6.145 -0.033 5.047 1.00 96.81 86 LYS A N 1
ATOM 708 C CA . LYS A 1 86 ? -6.349 -1.489 5.163 1.00 96.81 86 LYS A CA 1
ATOM 709 C C . LYS A 1 86 ? -7.817 -1.883 5.033 1.00 96.81 86 LYS A C 1
ATOM 711 O O . LYS A 1 86 ? -8.142 -2.871 4.376 1.00 96.81 86 LYS A O 1
ATOM 716 N N . LYS A 1 87 ? -8.723 -1.121 5.657 1.00 97.31 87 LYS A N 1
ATOM 717 C CA . LYS A 1 87 ? -10.167 -1.377 5.583 1.00 97.31 87 LYS A CA 1
ATOM 718 C C . LYS A 1 87 ? -10.694 -1.197 4.157 1.00 97.31 87 LYS A C 1
ATOM 720 O O . LYS A 1 87 ? -11.465 -2.040 3.699 1.00 97.31 87 LYS A O 1
ATOM 725 N N . ASN A 1 88 ? -10.276 -0.138 3.466 1.00 97.94 88 ASN A N 1
ATOM 726 C CA . ASN A 1 88 ? -10.681 0.132 2.086 1.00 97.94 88 ASN A CA 1
ATOM 727 C C . ASN A 1 88 ? -10.150 -0.947 1.131 1.00 97.94 88 ASN A C 1
ATOM 729 O O . ASN A 1 88 ? -10.930 -1.560 0.404 1.00 97.94 88 ASN A O 1
ATOM 733 N N . ALA A 1 89 ? -8.856 -1.263 1.222 1.00 97.12 89 ALA A N 1
ATOM 734 C CA . ALA A 1 89 ? -8.203 -2.262 0.381 1.00 97.12 89 ALA A CA 1
ATOM 735 C C . ALA A 1 89 ? -8.806 -3.662 0.569 1.00 97.12 89 ALA A C 1
ATOM 737 O O . ALA A 1 89 ? -9.065 -4.381 -0.403 1.00 97.12 89 ALA A O 1
ATOM 738 N N . ARG A 1 90 ? -9.106 -4.038 1.822 1.00 96.88 90 ARG A N 1
ATOM 739 C CA . ARG A 1 90 ? -9.798 -5.294 2.134 1.00 96.88 90 ARG A CA 1
ATOM 740 C C . ARG A 1 90 ? -11.205 -5.317 1.552 1.00 96.88 90 ARG A C 1
ATOM 742 O O . ARG A 1 90 ? -11.598 -6.335 0.988 1.00 96.88 90 ARG A O 1
ATOM 749 N N . LYS A 1 91 ? -11.962 -4.220 1.687 1.00 97.06 91 LYS A N 1
ATOM 750 C CA . LYS A 1 91 ? -13.319 -4.113 1.134 1.00 97.06 91 LYS A CA 1
ATOM 751 C C . LYS A 1 91 ? -13.301 -4.380 -0.372 1.00 97.06 91 LYS A C 1
ATOM 753 O O . LYS A 1 91 ? -14.044 -5.254 -0.805 1.00 97.06 91 LYS A O 1
ATOM 758 N N . ARG A 1 92 ? -12.421 -3.701 -1.118 1.00 96.25 92 ARG A N 1
ATOM 759 C CA . ARG A 1 92 ? -12.267 -3.896 -2.568 1.00 96.25 92 ARG A CA 1
ATOM 760 C C . ARG A 1 92 ? -11.859 -5.326 -2.919 1.00 96.25 92 ARG A C 1
ATOM 762 O O . ARG A 1 92 ? -12.461 -5.967 -3.770 1.00 96.25 92 ARG A O 1
ATOM 769 N N . SER A 1 93 ? -10.878 -5.877 -2.210 1.00 95.19 93 SER A N 1
ATOM 770 C CA . SER A 1 93 ? -10.359 -7.213 -2.534 1.00 95.19 93 SER A CA 1
ATOM 771 C C . SER A 1 93 ? -11.379 -8.324 -2.302 1.00 95.19 93 SER A C 1
ATOM 773 O O . SER A 1 93 ? -11.465 -9.257 -3.097 1.00 95.19 93 SER A O 1
ATOM 775 N N . VAL A 1 94 ? -12.190 -8.216 -1.247 1.00 94.38 94 VAL A N 1
ATOM 776 C CA . VAL A 1 94 ? -13.274 -9.171 -0.969 1.00 94.38 94 VAL A CA 1
ATOM 777 C C . VAL A 1 94 ? -14.432 -9.019 -1.962 1.00 94.38 94 VAL A C 1
ATOM 779 O O . VAL A 1 94 ? -15.070 -10.019 -2.282 1.00 94.38 94 VAL A O 1
ATOM 782 N N . SER A 1 95 ? -14.708 -7.812 -2.469 1.00 94.69 95 SER A N 1
ATOM 783 C CA . SER A 1 95 ? -15.778 -7.599 -3.452 1.00 94.69 95 SER A CA 1
ATOM 784 C C . SER A 1 95 ? -15.381 -7.976 -4.875 1.00 94.69 95 SER A C 1
ATOM 786 O O . SER A 1 95 ? -16.219 -8.485 -5.609 1.00 94.69 95 SER A O 1
ATOM 788 N N . GLU A 1 96 ? -14.129 -7.754 -5.277 1.00 94.75 96 GLU A N 1
ATOM 789 C CA . GLU A 1 96 ? -13.734 -7.756 -6.696 1.00 94.75 96 GLU A CA 1
ATOM 790 C C . GLU A 1 96 ? -12.614 -8.744 -7.028 1.00 94.75 96 GLU A C 1
ATOM 792 O O . GLU A 1 96 ? -12.469 -9.143 -8.181 1.00 94.75 96 GLU A O 1
ATOM 797 N N . HIS A 1 97 ? -11.824 -9.182 -6.046 1.00 93.19 97 HIS A N 1
ATOM 798 C CA . HIS A 1 97 ? -10.606 -9.960 -6.303 1.00 93.19 97 HIS A CA 1
ATOM 799 C C . HIS A 1 97 ? -10.637 -11.376 -5.724 1.00 93.19 97 HIS A C 1
ATOM 801 O O . HIS A 1 97 ? -9.592 -11.995 -5.526 1.00 93.19 97 HIS A O 1
ATOM 807 N N . THR A 1 98 ? -11.833 -11.918 -5.489 1.00 91.31 98 THR A N 1
ATOM 808 C CA . THR A 1 98 ? -12.007 -13.344 -5.177 1.00 91.31 98 THR A CA 1
ATOM 809 C C . THR A 1 98 ? -11.795 -14.205 -6.420 1.00 91.31 98 THR A C 1
ATOM 811 O O . THR A 1 98 ? -11.944 -13.725 -7.543 1.00 91.31 98 THR A O 1
ATOM 814 N N . TRP A 1 99 ? -11.502 -15.496 -6.221 1.00 86.88 99 TRP A N 1
ATOM 815 C CA . TRP A 1 99 ? -11.350 -16.455 -7.321 1.00 86.88 99 TRP A CA 1
ATOM 816 C C . TRP A 1 99 ? -12.527 -16.391 -8.303 1.00 86.88 99 TRP A C 1
ATOM 818 O O . TRP A 1 99 ? -12.314 -16.149 -9.482 1.00 86.88 99 TRP A O 1
ATOM 828 N N . LYS A 1 100 ? -13.762 -16.481 -7.786 1.00 89.75 100 LYS A N 1
ATOM 829 C CA . LYS A 1 100 ? -1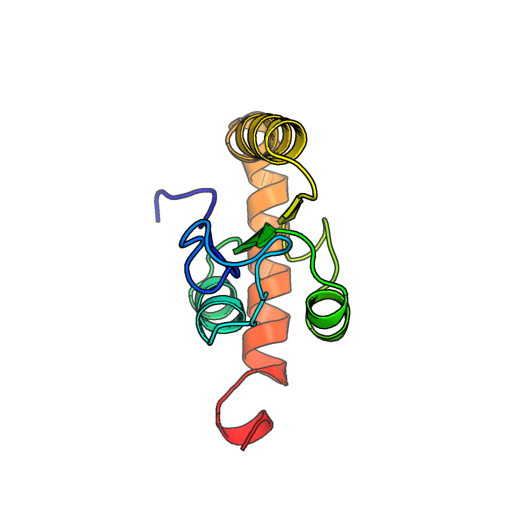5.007 -16.477 -8.575 1.00 89.75 100 LYS A CA 1
ATOM 830 C C . LYS A 1 100 ? -15.232 -15.212 -9.408 1.00 89.75 100 LYS A C 1
ATOM 832 O O . LYS A 1 100 ? -16.004 -15.246 -10.355 1.00 89.75 100 LYS A O 1
ATOM 837 N N . ASN A 1 101 ? -14.632 -14.088 -9.019 1.00 88.75 101 ASN A N 1
ATOM 838 C CA . ASN A 1 101 ? -14.815 -12.813 -9.717 1.00 88.75 101 ASN A CA 1
ATOM 839 C C . ASN A 1 101 ? -13.761 -12.594 -10.807 1.00 88.75 101 ASN A C 1
ATOM 841 O O . ASN A 1 101 ? -13.892 -11.669 -11.603 1.00 88.75 101 ASN A O 1
ATOM 845 N N . ARG A 1 102 ? -12.700 -13.407 -10.823 1.00 85.00 102 ARG A N 1
ATOM 846 C CA . ARG A 1 102 ? -11.561 -13.253 -11.736 1.00 85.00 102 ARG A CA 1
ATOM 847 C C . ARG A 1 102 ? -11.375 -14.433 -12.687 1.00 85.00 102 ARG A C 1
ATOM 849 O O . ARG A 1 102 ? -10.705 -14.251 -13.701 1.00 85.00 102 ARG A O 1
ATOM 856 N N . PHE A 1 103 ? -11.942 -15.593 -12.355 1.00 86.50 103 PHE A N 1
ATOM 857 C CA . PHE A 1 103 ? -11.888 -16.848 -13.105 1.00 86.50 103 PHE A CA 1
ATOM 858 C C . PHE A 1 103 ? -13.232 -17.572 -13.002 1.00 86.50 103 PHE A C 1
ATOM 860 O O . PHE A 1 103 ? -13.642 -18.158 -14.025 1.00 86.50 103 PHE A O 1
#

Radius of gyration: 13.99 Å; Cα contacts (8 Å, |Δi|>4): 135; chains: 1; bounding box: 37×26×34 Å

Secondary structure (DSSP, 8-state):
---S-EEE--EE---SSSSSPEE---THHHHHHHHT--EEEE--TTGGGT--BTTTBEEESSHHHHHHHHHHHHSGGGHHHHHHHHHHHHHHHHHHSSHHHH-

Solvent-accessible surface area (backbone atoms only — not comparable to full-atom values): 6012 Å² total; per-residue (Å²): 128,100,62,72,66,40,83,49,84,39,62,56,71,86,74,80,80,55,98,64,72,50,74,49,90,52,72,59,76,48,48,35,15,54,74,55,32,26,41,32,31,67,65,53,85,71,53,62,82,78,45,52,72,85,51,25,32,44,68,27,89,46,73,66,49,42,52,51,50,51,54,51,59,62,34,76,91,34,45,66,59,48,52,52,18,14,54,46,25,21,52,50,25,68,74,56,63,40,67,86,68,74,105